Protein AF-A0A7C5HHS7-F1 (afdb_monomer)

Solvent-accessible surface area (backbone atoms only — not comparable to full-atom values): 3828 Å² total; per-residue (Å²): 138,78,84,79,77,82,85,73,77,67,47,77,46,78,46,77,48,60,77,60,70,83,44,38,52,59,50,49,55,52,50,52,59,39,40,78,69,54,32,48,79,46,83,45,64,59,78,97,39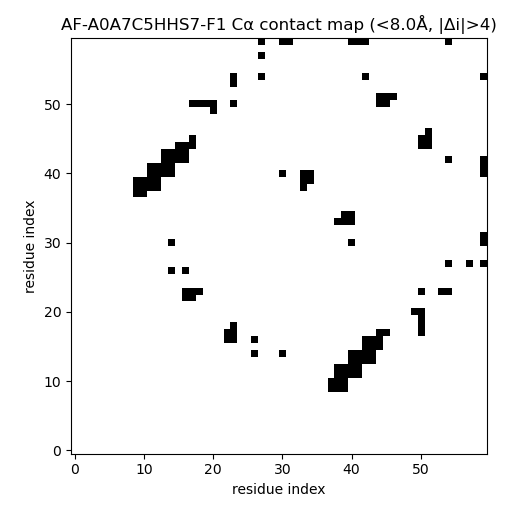,75,58,41,54,52,42,63,72,69,76,107

Radius of gyration: 14.83 Å; Cα contacts (8 Å, |Δi|>4): 67; chains: 1; bounding box: 37×16×42 Å

pLDDT: mean 84.66, std 11.09, range [49.59, 96.56]

Secondary structure (DSSP, 8-state):
--------PPPEEEEE--SSHHHHHHHHHHHHHHHHTTPEEEEE--SSSHHHHHHHHHT-

Structure (mmCIF, N/CA/C/O backbone):
data_AF-A0A7C5HHS7-F1
#
_entry.id   AF-A0A7C5HHS7-F1
#
loop_
_atom_site.group_PDB
_atom_site.id
_atom_site.type_symbol
_atom_site.label_atom_id
_atom_site.label_alt_id
_atom_site.label_comp_id
_atom_site.label_asym_id
_atom_site.label_entity_id
_atom_site.label_seq_id
_atom_site.pdbx_PDB_ins_code
_atom_site.Cartn_x
_atom_site.Cartn_y
_atom_site.Cartn_z
_atom_sit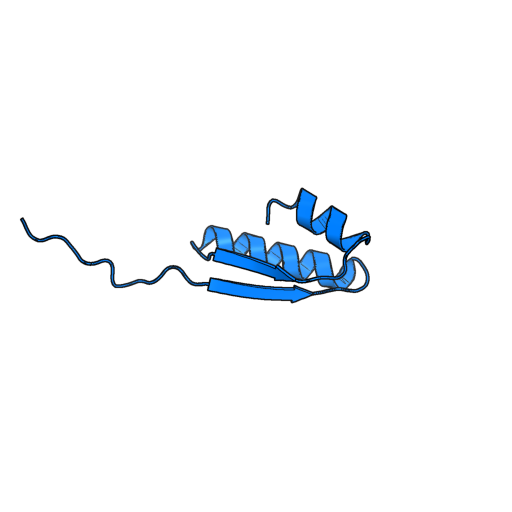e.occupancy
_atom_site.B_iso_or_equiv
_atom_site.auth_seq_id
_atom_site.auth_comp_id
_atom_site.auth_asym_id
_atom_site.auth_atom_id
_atom_site.pdbx_PDB_model_num
ATOM 1 N N . MET A 1 1 ? -28.923 -6.081 29.816 1.00 49.59 1 MET A N 1
ATOM 2 C CA . MET A 1 1 ? -27.911 -6.511 28.832 1.00 49.59 1 MET A CA 1
ATOM 3 C C . MET A 1 1 ? -28.236 -5.780 27.544 1.00 49.59 1 MET A C 1
ATOM 5 O O . MET A 1 1 ? -29.172 -6.171 26.867 1.00 49.59 1 MET A O 1
ATOM 9 N N . THR A 1 2 ? -27.611 -4.632 27.297 1.00 52.53 2 THR A N 1
ATOM 10 C CA . THR A 1 2 ? -27.796 -3.880 26.049 1.00 52.53 2 THR A CA 1
ATOM 11 C C . THR A 1 2 ? -26.565 -4.121 25.197 1.00 52.53 2 THR A C 1
ATOM 13 O O . THR A 1 2 ? -25.480 -3.674 25.566 1.00 52.53 2 THR A O 1
ATOM 16 N N . ASP A 1 3 ? -26.730 -4.857 24.103 1.00 60.06 3 ASP A N 1
ATOM 17 C CA . ASP A 1 3 ? -25.702 -4.997 23.081 1.00 60.06 3 ASP A CA 1
ATOM 18 C C . ASP A 1 3 ? -25.482 -3.630 22.426 1.00 60.06 3 ASP A C 1
ATOM 20 O O . ASP A 1 3 ? -26.351 -3.092 21.737 1.00 60.06 3 ASP A O 1
ATOM 24 N N . SER A 1 4 ? -24.329 -3.026 22.696 1.00 66.75 4 SER A N 1
ATOM 25 C CA . SER A 1 4 ? -23.920 -1.767 22.085 1.00 66.75 4 SER A CA 1
ATOM 26 C C . SER A 1 4 ? -23.643 -2.002 20.601 1.00 66.75 4 SER A C 1
ATOM 28 O O . SER A 1 4 ? -22.631 -2.595 20.231 1.00 66.75 4 SER A O 1
ATOM 30 N N . ILE A 1 5 ? -24.546 -1.540 19.741 1.00 70.31 5 ILE A N 1
ATOM 31 C CA . ILE A 1 5 ? -24.375 -1.577 18.288 1.00 70.31 5 ILE A CA 1
ATOM 32 C C . ILE A 1 5 ? -23.196 -0.658 17.933 1.00 70.31 5 ILE A C 1
ATOM 34 O O . ILE A 1 5 ? -23.237 0.541 18.209 1.00 70.31 5 ILE A O 1
ATOM 38 N N . ASN A 1 6 ? -22.125 -1.202 17.352 1.00 67.38 6 ASN A N 1
ATOM 39 C CA . ASN A 1 6 ? -20.996 -0.395 16.892 1.00 67.38 6 ASN A CA 1
ATOM 40 C C . ASN A 1 6 ? -21.412 0.391 15.636 1.00 67.38 6 ASN A C 1
ATOM 42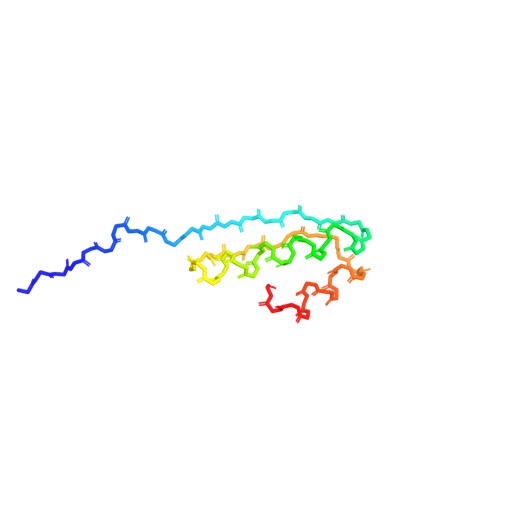 O O . ASN A 1 6 ? -21.529 -0.177 14.552 1.00 67.38 6 ASN A O 1
ATOM 46 N N . LEU A 1 7 ? -21.656 1.693 15.800 1.00 70.19 7 LEU A N 1
ATOM 47 C CA . LEU A 1 7 ? -22.081 2.608 14.735 1.00 70.19 7 LEU A CA 1
ATOM 48 C C . LEU A 1 7 ? -20.917 3.143 13.882 1.00 70.19 7 LEU A C 1
ATOM 50 O O . LEU A 1 7 ? -21.168 3.897 12.945 1.00 70.19 7 LEU A O 1
ATOM 54 N N . ASN A 1 8 ? -19.665 2.764 14.173 1.00 71.38 8 ASN A N 1
ATOM 55 C CA . ASN A 1 8 ? -18.501 3.190 13.399 1.00 71.38 8 ASN A CA 1
ATOM 56 C C . ASN A 1 8 ? -18.107 2.103 12.389 1.00 71.38 8 ASN A C 1
ATOM 58 O O . ASN A 1 8 ? -17.375 1.172 12.745 1.00 71.38 8 ASN A O 1
ATOM 62 N N . PRO A 1 9 ? -18.561 2.190 11.123 1.00 81.31 9 PRO A N 1
ATOM 63 C CA . PRO A 1 9 ? -18.145 1.241 10.108 1.00 81.31 9 PRO A CA 1
ATOM 64 C C . PRO A 1 9 ? -16.637 1.354 9.881 1.00 81.31 9 PRO A C 1
ATOM 66 O O . PRO A 1 9 ? -16.095 2.446 9.717 1.00 81.31 9 PRO A O 1
ATOM 69 N N . THR A 1 10 ? -15.963 0.208 9.833 1.00 91.25 10 THR A N 1
ATOM 70 C CA . THR A 1 10 ? -14.572 0.094 9.387 1.00 91.25 10 THR A CA 1
ATOM 71 C C . THR A 1 10 ? -14.455 0.668 7.966 1.00 91.25 10 THR A C 1
ATOM 73 O O . THR A 1 10 ? -15.076 0.106 7.053 1.00 91.25 10 THR A O 1
ATOM 76 N N . PRO A 1 11 ? -13.698 1.759 7.735 1.00 94.62 11 PRO A N 1
ATOM 77 C CA . PRO A 1 11 ? -13.562 2.350 6.407 1.00 94.62 11 PRO A CA 1
ATOM 78 C C . PRO A 1 11 ? -13.003 1.339 5.405 1.00 94.62 11 PRO A C 1
ATOM 80 O O . PRO A 1 11 ? -12.102 0.571 5.734 1.00 94.62 11 PRO A O 1
ATOM 83 N N . ARG A 1 12 ? -13.526 1.329 4.177 1.00 95.94 12 ARG A N 1
ATOM 84 C CA . ARG A 1 12 ? -13.023 0.494 3.076 1.00 95.94 12 ARG A CA 1
ATOM 85 C C . ARG A 1 12 ? -12.486 1.411 1.993 1.00 95.94 12 ARG A C 1
ATOM 87 O O . ARG A 1 12 ? -13.239 2.226 1.469 1.00 95.94 12 ARG A O 1
ATOM 94 N N . ILE A 1 13 ? -11.202 1.292 1.690 1.00 96.56 13 ILE A N 1
ATOM 95 C CA . ILE A 1 13 ? -10.483 2.240 0.841 1.00 96.56 13 ILE A CA 1
ATOM 96 C C . ILE A 1 13 ? -9.808 1.464 -0.283 1.00 96.56 13 ILE A C 1
ATOM 98 O O . ILE A 1 13 ? -9.099 0.490 -0.039 1.00 96.56 13 ILE A O 1
ATOM 102 N N . LEU A 1 14 ? -10.045 1.903 -1.517 1.00 96.19 14 LEU A N 1
ATOM 103 C CA . LEU A 1 14 ? -9.332 1.423 -2.692 1.00 96.19 14 LEU A CA 1
ATOM 104 C C . LEU A 1 14 ? -8.228 2.419 -3.034 1.00 96.19 14 LEU A C 1
ATOM 106 O O . LEU A 1 14 ? -8.490 3.616 -3.141 1.00 96.19 14 LEU A O 1
ATOM 110 N N . ILE A 1 15 ? -7.011 1.920 -3.214 1.00 93.94 15 ILE A N 1
ATOM 111 C CA . ILE A 1 15 ? -5.854 2.716 -3.619 1.00 93.94 15 ILE A CA 1
ATOM 112 C C . ILE A 1 15 ? -5.392 2.188 -4.968 1.00 93.94 15 ILE A C 1
ATOM 114 O O . ILE A 1 15 ? -4.952 1.048 -5.072 1.00 93.94 15 ILE A O 1
ATOM 118 N N . ALA A 1 16 ? -5.523 3.017 -6.000 1.00 92.56 16 ALA A N 1
ATOM 119 C CA . ALA A 1 16 ? -5.008 2.729 -7.328 1.00 92.56 16 ALA A CA 1
ATOM 120 C C . ALA A 1 16 ? -3.720 3.527 -7.542 1.00 92.56 16 ALA A C 1
ATOM 122 O O . ALA A 1 16 ? -3.755 4.758 -7.569 1.00 92.56 16 ALA A O 1
ATOM 123 N N . ALA A 1 17 ? -2.592 2.836 -7.670 1.00 89.44 17 ALA A N 1
ATOM 124 C CA . ALA A 1 17 ? -1.300 3.458 -7.928 1.00 89.44 17 ALA A CA 1
ATOM 125 C C . ALA A 1 17 ? -0.431 2.532 -8.783 1.00 89.44 17 ALA A C 1
ATOM 127 O O . ALA A 1 17 ? -0.453 1.315 -8.618 1.00 89.44 17 ALA A O 1
ATOM 128 N N . GLY A 1 18 ? 0.340 3.126 -9.691 1.00 81.44 18 GLY A N 1
ATOM 129 C CA . GLY A 1 18 ? 1.282 2.414 -10.548 1.00 81.44 18 GLY A CA 1
ATOM 130 C C . GLY A 1 18 ? 2.318 3.356 -11.159 1.00 81.44 18 GLY A C 1
ATOM 131 O O . GLY A 1 18 ? 2.272 4.570 -10.940 1.00 81.44 18 GLY A O 1
ATOM 132 N N . GLY A 1 19 ? 3.260 2.802 -11.915 1.00 76.94 19 GLY A N 1
ATOM 133 C CA . GLY A 1 19 ? 4.379 3.526 -12.519 1.00 76.94 19 GLY A CA 1
ATOM 134 C C . GLY A 1 19 ? 5.723 3.089 -11.933 1.00 76.94 19 GLY A C 1
ATOM 135 O O . GLY A 1 19 ? 5.946 1.921 -11.640 1.00 76.94 19 GLY A O 1
ATOM 136 N N . THR A 1 20 ? 6.672 4.013 -11.788 1.00 74.19 20 THR A N 1
ATOM 137 C CA . THR A 1 20 ? 7.928 3.728 -11.072 1.00 74.19 20 THR A CA 1
ATOM 138 C C . THR A 1 20 ? 7.726 3.846 -9.556 1.00 74.19 20 THR A C 1
ATOM 140 O O . THR A 1 20 ? 6.712 4.376 -9.092 1.00 74.19 20 THR A O 1
ATOM 143 N N . GLY A 1 21 ? 8.717 3.414 -8.762 1.00 68.81 21 GLY A N 1
ATOM 144 C CA . GLY A 1 21 ? 8.665 3.423 -7.289 1.00 68.81 21 GLY A CA 1
ATOM 145 C C . GLY A 1 21 ? 8.239 4.752 -6.639 1.00 68.81 21 GLY A C 1
ATOM 146 O O . GLY A 1 21 ? 7.722 4.739 -5.525 1.00 68.81 21 GLY A O 1
ATOM 147 N N . GLY A 1 22 ? 8.377 5.884 -7.341 1.00 81.25 22 GLY A N 1
ATOM 148 C CA . GLY A 1 22 ? 8.007 7.213 -6.846 1.00 81.25 22 GLY A CA 1
ATOM 149 C C . GLY A 1 22 ? 6.518 7.419 -6.539 1.00 81.25 22 GLY A C 1
ATOM 150 O O . GLY A 1 22 ? 6.212 8.276 -5.719 1.00 81.25 22 GLY A O 1
ATOM 151 N N . HIS A 1 23 ? 5.603 6.642 -7.134 1.00 85.38 23 HIS A N 1
ATOM 152 C CA . HIS A 1 23 ? 4.160 6.719 -6.827 1.00 85.38 23 HIS A CA 1
ATOM 153 C C . HIS A 1 23 ? 3.686 5.580 -5.918 1.00 85.38 23 HIS A C 1
ATOM 155 O O . HIS A 1 23 ? 2.792 5.771 -5.095 1.00 85.38 23 HIS A O 1
ATOM 161 N N . ILE A 1 24 ? 4.318 4.410 -6.021 1.00 87.62 24 ILE A N 1
ATOM 162 C CA . ILE A 1 24 ? 3.941 3.215 -5.256 1.00 87.62 24 ILE A CA 1
ATOM 163 C C . ILE A 1 24 ? 4.336 3.362 -3.796 1.00 87.62 24 ILE A C 1
ATOM 165 O O . ILE A 1 24 ? 3.521 3.099 -2.921 1.00 87.62 24 ILE A O 1
ATOM 169 N N . ILE A 1 25 ? 5.559 3.824 -3.516 1.00 89.56 25 ILE A N 1
ATOM 170 C CA . ILE A 1 25 ? 6.039 3.945 -2.135 1.00 89.56 25 ILE A CA 1
ATOM 171 C C . ILE A 1 25 ? 5.156 4.914 -1.329 1.00 89.56 25 ILE A C 1
ATOM 173 O O . ILE A 1 25 ? 4.694 4.516 -0.262 1.00 89.56 25 ILE A O 1
ATOM 177 N N . PRO A 1 26 ? 4.821 6.128 -1.816 1.00 92.81 26 PRO A N 1
ATOM 178 C CA . PRO A 1 26 ? 3.873 6.991 -1.112 1.00 92.81 26 PRO A CA 1
ATOM 179 C C . PRO A 1 26 ? 2.486 6.362 -0.936 1.00 92.81 26 PRO A C 1
ATOM 181 O O . PRO A 1 26 ? 1.892 6.501 0.131 1.00 92.81 26 PRO A O 1
ATOM 184 N N . ALA A 1 27 ? 1.976 5.653 -1.949 1.00 93.38 27 ALA A N 1
ATOM 185 C CA . ALA A 1 27 ? 0.678 4.986 -1.872 1.00 93.38 27 ALA A CA 1
ATOM 186 C C . ALA A 1 27 ? 0.658 3.882 -0.799 1.00 93.38 27 ALA A C 1
ATOM 188 O O . ALA A 1 27 ? -0.303 3.792 -0.036 1.00 93.38 27 ALA A O 1
ATOM 189 N N . LEU A 1 28 ? 1.733 3.097 -0.693 1.00 92.44 28 LEU A N 1
ATOM 190 C CA . LEU A 1 28 ? 1.916 2.090 0.352 1.00 92.44 28 LEU A CA 1
ATOM 191 C C . LEU A 1 28 ? 2.039 2.723 1.742 1.00 92.44 28 LEU A C 1
ATOM 193 O O . LEU A 1 28 ? 1.391 2.257 2.674 1.00 92.44 28 LEU A O 1
ATOM 197 N N . SER A 1 29 ? 2.787 3.822 1.883 1.00 93.94 29 SER A N 1
ATOM 198 C CA . SER A 1 29 ? 2.885 4.554 3.156 1.00 93.94 29 SER A CA 1
ATOM 199 C C . SER A 1 29 ? 1.528 5.082 3.628 1.00 93.94 29 SER A C 1
ATOM 201 O O . SER A 1 29 ? 1.198 4.996 4.808 1.00 93.94 29 SER A O 1
ATOM 203 N N . ILE A 1 30 ? 0.710 5.607 2.711 1.00 95.12 30 ILE A N 1
ATOM 204 C CA . ILE A 1 30 ? -0.655 6.058 3.022 1.00 95.12 30 ILE A CA 1
ATOM 205 C C . ILE A 1 30 ? -1.530 4.871 3.439 1.00 9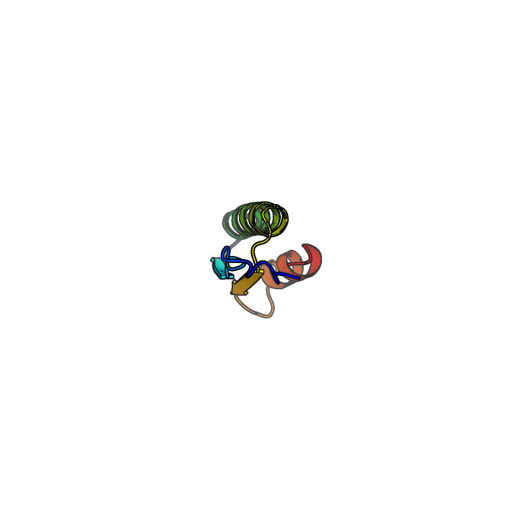5.12 30 ILE A C 1
ATOM 207 O O . ILE A 1 30 ? -2.282 4.961 4.408 1.00 95.12 30 ILE A O 1
ATOM 211 N N . ALA A 1 31 ? -1.434 3.759 2.714 1.00 95.00 31 ALA A N 1
ATOM 212 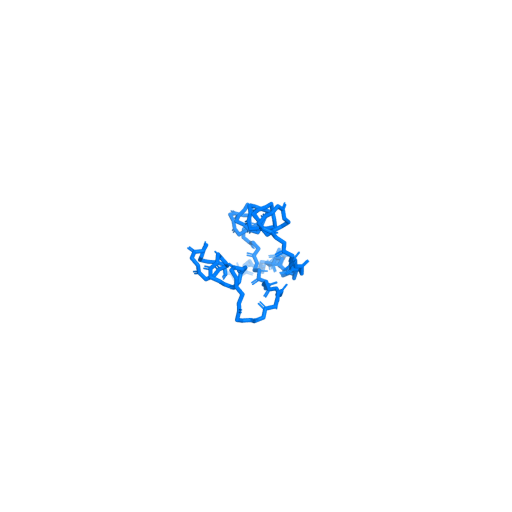C CA . ALA A 1 31 ? -2.198 2.552 2.982 1.00 95.00 31 ALA A CA 1
ATOM 213 C C . ALA A 1 31 ? -1.871 1.937 4.359 1.00 95.00 31 ALA A C 1
ATOM 215 O O . ALA A 1 31 ? -2.793 1.563 5.085 1.00 95.00 31 ALA A O 1
ATOM 216 N N . ASP A 1 32 ? -0.594 1.897 4.747 1.00 94.75 32 ASP A N 1
ATOM 217 C CA . ASP A 1 32 ? -0.138 1.446 6.070 1.00 94.75 32 ASP A CA 1
ATOM 218 C C . ASP A 1 32 ? -0.714 2.324 7.199 1.00 94.75 32 ASP A C 1
ATOM 220 O O . ASP A 1 32 ? -1.329 1.828 8.147 1.00 94.75 32 ASP A O 1
ATOM 224 N N . GLU A 1 33 ? -0.630 3.651 7.060 1.00 96.31 33 GLU A N 1
ATOM 225 C CA . GLU A 1 33 ? -1.198 4.585 8.042 1.00 96.31 33 GLU A CA 1
ATOM 226 C C . GLU A 1 33 ? -2.726 4.477 8.166 1.00 96.31 33 GLU A C 1
ATOM 228 O O . GLU A 1 33 ? -3.288 4.634 9.255 1.00 96.31 33 GLU A O 1
ATOM 233 N N . LEU A 1 34 ? -3.425 4.178 7.070 1.00 95.25 34 LEU A N 1
ATOM 234 C CA . LEU A 1 34 ? -4.867 3.941 7.083 1.00 95.25 34 LEU A CA 1
ATOM 235 C C . LEU A 1 34 ? -5.224 2.603 7.747 1.00 95.25 34 LEU A C 1
ATOM 237 O O . LEU A 1 34 ? -6.188 2.556 8.515 1.00 95.25 34 LEU A O 1
ATOM 241 N N . GLN A 1 35 ? -4.446 1.539 7.527 1.00 93.75 35 GLN A N 1
ATOM 242 C CA . GLN A 1 35 ? -4.635 0.267 8.237 1.00 93.75 35 GLN A CA 1
ATOM 243 C C . GLN A 1 35 ? -4.462 0.428 9.751 1.00 93.75 35 GLN A C 1
ATOM 245 O O . GLN A 1 35 ? -5.307 -0.050 10.511 1.00 93.75 35 GLN A O 1
ATOM 250 N N . LYS A 1 36 ? -3.455 1.191 10.204 1.00 94.56 36 LYS A N 1
ATOM 251 C CA . LYS A 1 36 ? -3.273 1.540 11.632 1.00 94.56 36 LYS A CA 1
ATOM 252 C C . LYS A 1 36 ? -4.478 2.279 12.224 1.00 94.56 36 LYS A C 1
ATOM 254 O O . LYS A 1 36 ? -4.719 2.210 13.426 1.00 94.56 36 LYS A O 1
ATOM 259 N N . LYS A 1 37 ? -5.266 2.960 11.386 1.00 94.12 37 LYS A N 1
ATOM 260 C CA . LYS A 1 37 ? -6.529 3.632 11.747 1.00 94.12 37 LYS A CA 1
ATOM 261 C C . LYS A 1 37 ? -7.762 2.741 11.550 1.00 94.12 37 LYS A C 1
ATOM 263 O O . LYS A 1 37 ? -8.879 3.251 11.495 1.00 94.12 37 LYS A O 1
ATOM 268 N N . ASN A 1 38 ? -7.570 1.421 11.484 1.00 93.88 38 ASN A N 1
ATOM 269 C CA . A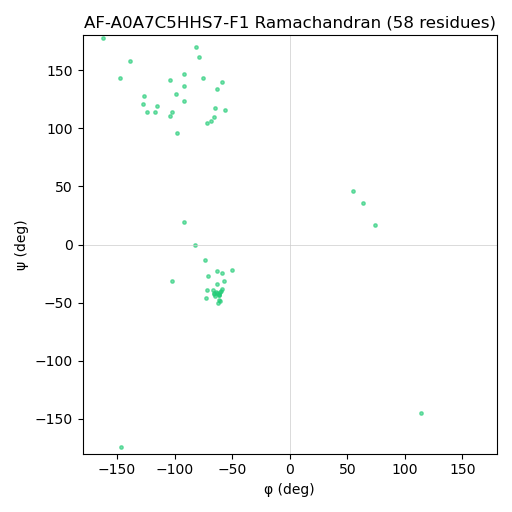SN A 1 38 ? -8.619 0.418 11.319 1.00 93.88 38 ASN A CA 1
ATOM 270 C C . ASN A 1 38 ? -9.372 0.546 9.981 1.00 93.88 38 ASN A C 1
ATOM 272 O O . ASN A 1 38 ? -10.580 0.333 9.929 1.00 93.88 38 ASN A O 1
ATOM 276 N N . ALA A 1 39 ? -8.687 0.919 8.895 1.00 95.25 39 ALA A N 1
ATOM 277 C CA . ALA A 1 39 ? -9.245 0.847 7.546 1.00 95.25 39 ALA A CA 1
ATOM 278 C C . ALA A 1 39 ? -8.911 -0.494 6.875 1.00 95.25 39 ALA A C 1
ATOM 280 O O . ALA A 1 39 ? -7.834 -1.053 7.061 1.00 95.25 39 ALA A O 1
ATOM 281 N N . LYS A 1 40 ? -9.824 -0.990 6.040 1.00 95.00 40 LYS A N 1
ATOM 282 C CA . LYS A 1 40 ? -9.584 -2.105 5.117 1.00 95.00 40 LYS A CA 1
ATOM 283 C C . LYS A 1 40 ? -9.122 -1.551 3.780 1.00 95.00 40 LYS A C 1
ATOM 285 O O . LYS A 1 40 ? -9.848 -0.763 3.170 1.00 95.00 40 LYS A O 1
ATOM 290 N N . ILE A 1 41 ? -7.960 -1.994 3.320 1.00 95.38 41 ILE A N 1
ATOM 291 C CA . ILE A 1 41 ? -7.356 -1.524 2.075 1.00 95.38 41 ILE A CA 1
ATOM 292 C C . ILE A 1 41 ? -7.529 -2.564 0.968 1.00 95.38 41 ILE A C 1
ATOM 294 O O . ILE A 1 41 ? -7.453 -3.765 1.209 1.00 95.38 41 ILE A O 1
ATOM 298 N N . LEU A 1 42 ? -7.785 -2.085 -0.246 1.00 94.00 42 LEU A N 1
ATOM 299 C CA . LEU A 1 42 ? -7.627 -2.836 -1.485 1.00 94.00 42 LEU A CA 1
ATOM 300 C C . LEU A 1 42 ? -6.689 -2.046 -2.399 1.00 94.00 42 LEU A C 1
ATOM 302 O O . LEU A 1 42 ? -7.039 -0.952 -2.842 1.00 94.00 42 LEU A O 1
ATOM 306 N N . PHE A 1 43 ? -5.509 -2.590 -2.676 1.00 92.25 43 PHE A N 1
ATOM 307 C CA . PHE A 1 43 ? -4.549 -1.971 -3.583 1.00 92.25 43 PHE A CA 1
ATOM 308 C C . PHE A 1 43 ? -4.741 -2.489 -5.016 1.00 92.25 43 PHE A C 1
ATOM 310 O O . PHE A 1 43 ? -4.926 -3.687 -5.233 1.00 92.25 43 PHE A O 1
ATOM 317 N N . VAL A 1 44 ? -4.699 -1.592 -6.000 1.00 91.44 44 VAL A N 1
ATOM 318 C CA . VAL A 1 44 ? -4.824 -1.905 -7.429 1.00 91.44 44 VAL A CA 1
ATOM 319 C C . VAL A 1 44 ? -3.645 -1.292 -8.186 1.00 91.44 44 VAL A C 1
ATOM 321 O O . VAL A 1 44 ? -3.469 -0.077 -8.186 1.00 91.44 44 VAL A O 1
ATOM 324 N N . GLY A 1 45 ? -2.868 -2.137 -8.861 1.00 87.69 45 GLY A N 1
ATOM 325 C CA . GLY A 1 45 ? -1.742 -1.756 -9.723 1.00 87.69 45 GLY A CA 1
ATOM 326 C C . GLY A 1 45 ? -1.596 -2.716 -10.910 1.00 87.69 45 GLY A C 1
ATOM 327 O O . GLY A 1 45 ? -2.437 -3.603 -11.100 1.00 87.69 45 GLY A O 1
ATOM 328 N N . ASN A 1 46 ? -0.546 -2.561 -11.718 1.00 85.69 46 ASN A N 1
ATOM 329 C CA . ASN A 1 46 ? -0.228 -3.493 -12.798 1.00 85.69 46 ASN A CA 1
ATOM 330 C C . ASN A 1 46 ? 0.390 -4.777 -12.252 1.00 85.69 46 ASN A C 1
ATOM 332 O O . ASN A 1 46 ? 1.220 -4.770 -11.346 1.00 85.69 46 ASN A O 1
ATOM 336 N N . ARG A 1 47 ? 0.037 -5.886 -12.897 1.00 78.50 47 ARG A N 1
ATOM 337 C CA . ARG A 1 47 ? 0.621 -7.209 -12.654 1.00 78.50 47 ARG A CA 1
ATOM 338 C C . ARG A 1 47 ? 1.985 -7.357 -13.338 1.00 78.50 47 ARG A C 1
ATOM 340 O O . ARG A 1 47 ? 2.265 -6.658 -14.311 1.00 78.50 47 ARG A O 1
ATOM 347 N N . ASN A 1 48 ? 2.775 -8.328 -12.888 1.00 78.69 48 ASN A N 1
ATOM 348 C CA . ASN A 1 48 ? 4.102 -8.711 -13.377 1.00 78.69 48 ASN A CA 1
ATOM 349 C C . ASN A 1 48 ? 5.106 -7.553 -13.391 1.00 78.69 48 ASN A C 1
ATOM 351 O O . ASN A 1 48 ? 5.800 -7.310 -14.380 1.00 78.69 48 ASN A O 1
ATOM 355 N N . SER A 1 49 ? 5.154 -6.805 -12.300 1.00 81.50 49 SER A N 1
ATOM 356 C CA . SER A 1 49 ? 5.824 -5.513 -12.225 1.00 81.50 49 SER A CA 1
ATOM 357 C C . SER A 1 49 ? 6.589 -5.375 -10.903 1.00 81.50 49 SER A C 1
ATOM 359 O O . SER A 1 49 ? 6.274 -6.035 -9.913 1.00 81.50 49 SER A O 1
ATOM 361 N N . LEU A 1 50 ? 7.590 -4.485 -10.860 1.00 78.25 50 LEU A N 1
ATOM 362 C CA . LEU A 1 50 ? 8.290 -4.147 -9.608 1.00 78.25 50 LEU A CA 1
ATOM 363 C C . LEU A 1 50 ? 7.302 -3.635 -8.540 1.00 78.25 50 LEU A C 1
ATOM 365 O O . LEU A 1 50 ? 7.497 -3.828 -7.345 1.00 78.25 50 LEU A O 1
ATOM 369 N N . GLU A 1 51 ? 6.229 -2.979 -8.975 1.00 74.75 51 GLU A N 1
ATOM 370 C CA . GLU A 1 51 ? 5.174 -2.487 -8.095 1.00 74.75 51 GLU A CA 1
ATOM 371 C C . GLU A 1 51 ? 4.383 -3.610 -7.430 1.00 74.75 51 GLU A C 1
ATOM 373 O O . GLU A 1 51 ? 4.123 -3.517 -6.234 1.00 74.75 51 GLU A O 1
ATOM 378 N N . GLU A 1 52 ? 4.083 -4.696 -8.146 1.00 82.31 52 GLU A N 1
ATOM 379 C CA . GLU A 1 52 ? 3.448 -5.875 -7.556 1.00 82.31 52 GLU A CA 1
ATOM 380 C C . GLU A 1 52 ? 4.333 -6.499 -6.469 1.00 82.31 52 GLU A C 1
ATOM 382 O O . GLU A 1 52 ? 3.841 -6.808 -5.384 1.00 82.31 52 GLU A O 1
ATOM 387 N N . GLU A 1 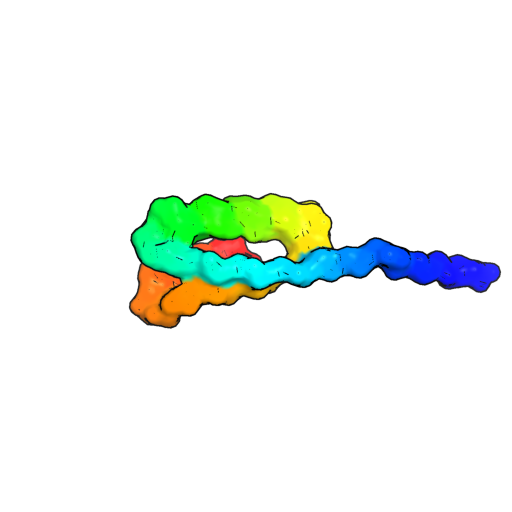53 ? 5.643 -6.614 -6.710 1.00 84.69 53 GLU A N 1
ATOM 388 C CA . GLU A 1 53 ? 6.587 -7.132 -5.712 1.00 84.69 53 GLU A CA 1
ATOM 389 C C . GLU A 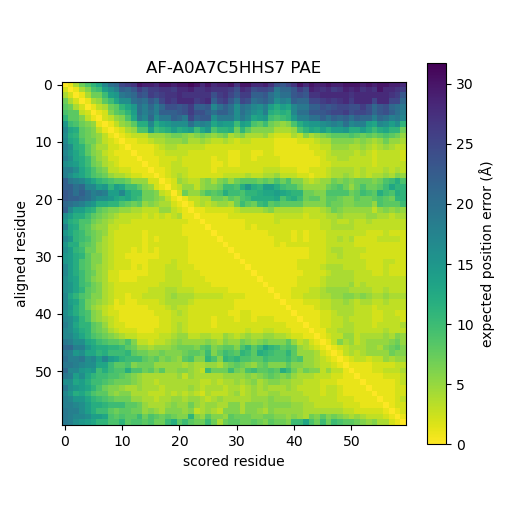1 53 ? 6.620 -6.256 -4.449 1.00 84.69 53 GLU A C 1
ATOM 391 O O . GLU A 1 53 ? 6.610 -6.768 -3.327 1.00 84.69 53 GLU A O 1
ATOM 396 N N . LEU A 1 54 ? 6.640 -4.930 -4.613 1.00 83.12 54 LEU A N 1
ATOM 397 C CA . LEU A 1 54 ? 6.642 -3.988 -3.490 1.00 83.12 54 LEU A CA 1
ATOM 398 C C . LEU A 1 54 ? 5.340 -4.051 -2.685 1.00 83.12 54 LEU A C 1
ATOM 400 O O . LEU A 1 54 ? 5.391 -4.053 -1.455 1.00 83.12 54 LEU A O 1
ATOM 404 N N . VAL A 1 55 ? 4.192 -4.144 -3.361 1.00 84.38 55 VAL A N 1
ATOM 405 C CA . VAL A 1 55 ? 2.883 -4.293 -2.709 1.00 84.38 55 VAL A CA 1
ATOM 406 C C . VAL A 1 55 ? 2.838 -5.598 -1.912 1.00 84.38 55 VAL A C 1
ATOM 408 O O . VAL A 1 55 ? 2.573 -5.559 -0.713 1.00 84.38 55 VAL A O 1
ATOM 411 N N . GLN A 1 56 ? 3.216 -6.732 -2.511 1.00 83.69 56 GLN A N 1
ATOM 412 C CA . GLN A 1 56 ? 3.238 -8.027 -1.817 1.00 83.69 56 GLN A CA 1
ATOM 413 C C . GLN A 1 56 ? 4.156 -8.027 -0.583 1.00 83.69 56 GLN A C 1
ATOM 415 O O . GLN A 1 56 ? 3.809 -8.602 0.448 1.00 83.69 56 GLN A O 1
ATOM 420 N N . LYS A 1 57 ? 5.314 -7.356 -0.654 1.00 85.94 57 LYS A N 1
ATOM 421 C CA . LYS A 1 57 ? 6.241 -7.229 0.486 1.00 85.94 57 LYS A CA 1
ATOM 422 C C . LYS A 1 57 ? 5.731 -6.314 1.594 1.00 85.94 57 LYS A C 1
ATOM 424 O O . LYS A 1 57 ? 6.134 -6.485 2.741 1.00 85.94 57 LYS A O 1
ATOM 429 N N . SER A 1 58 ? 4.889 -5.337 1.267 1.00 81.50 58 SER A N 1
ATOM 430 C CA . SER A 1 58 ? 4.384 -4.362 2.240 1.00 81.50 58 SER A CA 1
ATOM 431 C C . SER A 1 58 ? 3.344 -4.935 3.209 1.00 81.50 58 SER A C 1
ATOM 433 O O . SER A 1 58 ? 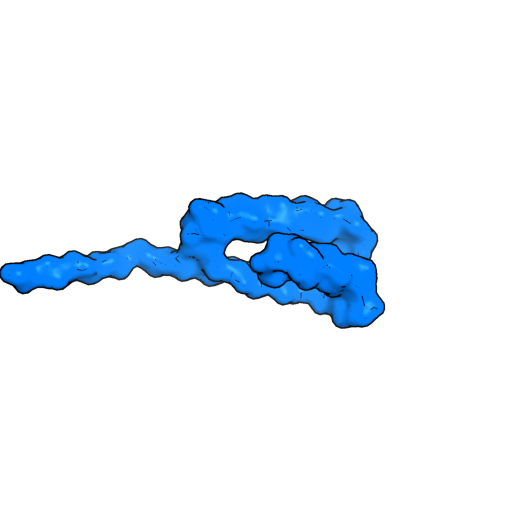3.063 -4.312 4.229 1.00 81.50 58 SER A O 1
ATOM 435 N N . GLY A 1 59 ? 2.800 -6.125 2.925 1.00 78.75 59 GLY A N 1
ATOM 436 C CA . GLY A 1 59 ? 1.761 -6.748 3.750 1.00 78.75 59 GLY A CA 1
ATOM 437 C C . GLY A 1 59 ? 0.383 -6.096 3.600 1.00 78.75 59 GLY A C 1
ATOM 438 O O . GLY A 1 59 ? -0.477 -6.297 4.458 1.00 78.75 59 GLY A O 1
ATOM 439 N N . ILE A 1 60 ? 0.199 -5.310 2.535 1.00 76.19 60 ILE A N 1
ATOM 440 C CA . ILE A 1 60 ? -1.065 -4.678 2.135 1.00 76.19 60 ILE A CA 1
ATOM 441 C C . ILE A 1 60 ? -1.822 -5.572 1.159 1.00 76.19 60 ILE A C 1
ATOM 443 O O . ILE A 1 60 ? -1.166 -6.192 0.293 1.00 76.19 60 ILE A O 1
#

Nearest PDB structures (foldseek):
  6lfn-assembly1_B  TM=8.128E-01  e=1.197E-01  Landoltia punctata
  4q37-assembly1_E  TM=5.618E-01  e=1.808E-01  Thermotoga maritima MSB8
  4mlq-assembly1_A  TM=5.554E-01  e=4.281E+00  Priestia megaterium
  5f7v-assembly1_A  TM=4.407E-01  e=2.833E+00  Listeria monocytogenes EGD-e
  5mkb-assembly1_A  TM=4.146E-01  e=2.469E+00  Lacticaseibacillus casei

Mean predicted aligned error: 6.83 Å

Sequence (60 aa):
MTDSINLNPTPRILIAAGGTGGHIIPALSIADELQKKNAKILFVGNRNSLEEELVQKSGI

Foldseek 3Di:
DDDPDPPDDAAEDEQEFEDPPVTLVVSLVVVVVSVVVRHHYDYDYDPPDPSVVVVVVSVD